Protein AF-A0A7C0ULF3-F1 (afdb_monomer_lite)

Sequence (104 aa):
MLKKLPIEQDIETKKVLKKLTTAHRALAELKGIAATIPNENILINTLGLQEAKDSSAVENIITTHDDVYKAELNLDGFKSLNAKEVQNYISALKKGFALISKNK

Secondary structure (DSSP, 8-state):
-PPPSSPSS----HHHHHHHHHHHHHHHHHHHHHTTSTTTHHHHHHHHHHHHHHHHHHTT----HHHHHHHHTTSS----HHHHHHHHHHHHHHHHHHHHHHT-

Foldseek 3Di:
DDDDDDDPDDPDDPVVVVVCVVVVVVVVVVVVVCVVDPDSVVCLVPVLLVVLQVVLVVVVLHDDSVLLVCCVVVVPHNPDPSSVSSVVSSVVVVVVVVVVVVVD

pLDDT: mean 87.43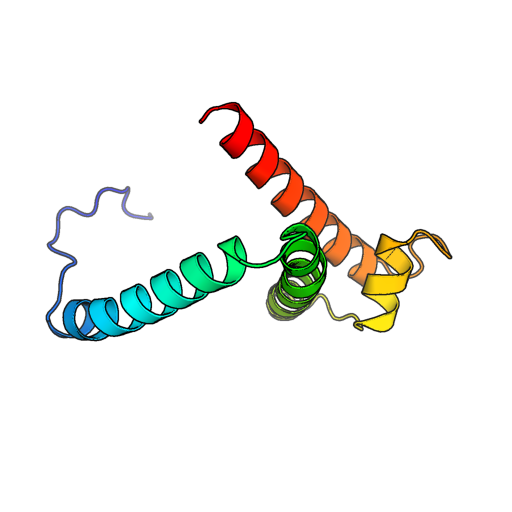, std 8.78, range [55.69, 98.12]

Structure (mmCIF, N/CA/C/O backbone):
data_AF-A0A7C0ULF3-F1
#
_entry.id   AF-A0A7C0ULF3-F1
#
loop_
_atom_site.group_PDB
_atom_site.id
_atom_site.type_symbol
_atom_site.label_atom_id
_atom_site.label_alt_id
_atom_site.label_comp_id
_atom_site.label_asym_id
_atom_site.label_entity_id
_atom_site.label_seq_id
_atom_site.pdbx_PDB_ins_code
_atom_site.Cartn_x
_atom_site.Cartn_y
_atom_site.Cartn_z
_atom_site.occupancy
_atom_site.B_iso_or_equiv
_atom_site.auth_seq_id
_atom_site.auth_comp_id
_atom_site.auth_asym_id
_atom_site.auth_atom_id
_atom_site.pdbx_PDB_model_num
ATOM 1 N N . MET A 1 1 ? 13.125 -0.118 26.189 1.00 80.00 1 MET A N 1
ATOM 2 C CA . MET A 1 1 ? 12.819 -1.370 25.458 1.00 80.00 1 MET A CA 1
ATOM 3 C C . MET A 1 1 ? 11.407 -1.285 24.901 1.00 80.00 1 MET A C 1
ATOM 5 O O . MET A 1 1 ? 10.542 -0.768 25.597 1.00 80.00 1 MET A O 1
ATOM 9 N N . LEU A 1 2 ? 11.183 -1.742 23.666 1.00 85.06 2 LEU A N 1
ATOM 10 C CA . LEU A 1 2 ? 9.846 -1.791 23.060 1.00 85.06 2 LEU A CA 1
ATOM 11 C C . LEU A 1 2 ? 9.009 -2.899 23.718 1.00 85.06 2 LEU A C 1
ATOM 13 O O . LEU A 1 2 ? 9.518 -3.995 23.959 1.00 85.06 2 LEU A O 1
ATOM 17 N N . LYS A 1 3 ? 7.733 -2.619 24.009 1.00 86.25 3 LYS A N 1
ATOM 18 C CA . LYS A 1 3 ? 6.779 -3.642 24.464 1.00 86.25 3 LYS A CA 1
ATOM 19 C C . LYS A 1 3 ? 6.475 -4.602 23.310 1.00 86.25 3 LYS A C 1
ATOM 21 O O . LYS A 1 3 ? 6.303 -4.161 22.176 1.00 86.25 3 LYS A O 1
ATOM 26 N N . LYS A 1 4 ? 6.418 -5.904 23.599 1.00 88.12 4 LYS A N 1
ATOM 27 C CA . LYS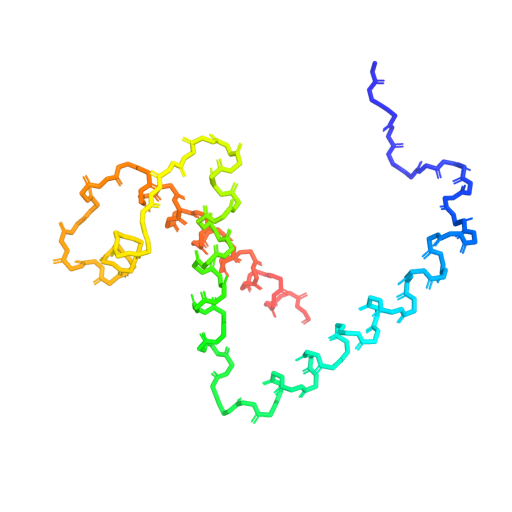 A 1 4 ? 6.080 -6.932 22.606 1.00 88.12 4 LYS A CA 1
ATOM 28 C C . LYS A 1 4 ? 4.567 -6.968 22.381 1.00 88.12 4 LYS A C 1
ATOM 30 O O . LYS A 1 4 ? 3.810 -6.737 23.316 1.00 88.12 4 LYS A O 1
ATOM 35 N N . LEU A 1 5 ? 4.153 -7.249 21.146 1.00 88.75 5 LEU A N 1
ATOM 36 C CA . LEU A 1 5 ? 2.762 -7.583 20.827 1.00 88.75 5 LEU A CA 1
ATOM 37 C C . LEU A 1 5 ? 2.449 -9.013 21.326 1.00 88.75 5 LEU A C 1
ATOM 39 O O . LEU A 1 5 ? 3.355 -9.851 21.289 1.00 88.75 5 LEU A O 1
ATOM 43 N N . PRO A 1 6 ? 1.207 -9.314 21.755 1.00 88.81 6 PRO A N 1
ATOM 44 C CA . PRO A 1 6 ? 0.027 -8.442 21.743 1.00 88.81 6 PRO A CA 1
ATOM 45 C C . PRO A 1 6 ? 0.039 -7.395 22.865 1.00 88.81 6 PRO A C 1
ATOM 47 O O . PRO A 1 6 ? 0.650 -7.586 23.912 1.00 88.81 6 PRO A O 1
ATOM 50 N N . ILE A 1 7 ? -0.642 -6.269 22.637 1.00 87.50 7 ILE A N 1
ATOM 51 C CA . ILE A 1 7 ? -0.832 -5.256 23.679 1.00 87.50 7 ILE A CA 1
ATOM 52 C C . ILE A 1 7 ? -1.945 -5.750 24.610 1.00 87.50 7 ILE A C 1
ATOM 54 O O . ILE A 1 7 ? -3.041 -6.032 24.145 1.00 87.50 7 ILE A O 1
ATOM 58 N N . GLU A 1 8 ? -1.668 -5.847 25.910 1.00 88.31 8 GLU A N 1
ATOM 59 C CA . GLU A 1 8 ? -2.631 -6.331 26.920 1.00 88.31 8 GLU A CA 1
ATOM 60 C C . GLU A 1 8 ? -3.780 -5.347 27.206 1.00 88.31 8 GLU A C 1
ATOM 62 O O . GLU A 1 8 ? -4.769 -5.709 27.837 1.00 88.31 8 GLU A O 1
ATOM 67 N N . GLN A 1 9 ? -3.658 -4.094 26.760 1.00 88.50 9 GLN A N 1
ATOM 68 C CA . GLN A 1 9 ? -4.694 -3.077 26.931 1.00 88.50 9 GLN A CA 1
ATOM 69 C C . GLN A 1 9 ? -5.738 -3.165 25.813 1.00 88.50 9 GLN A C 1
ATOM 71 O O . GLN A 1 9 ? -5.393 -3.452 24.665 1.00 88.50 9 GLN A O 1
ATOM 76 N N . ASP A 1 10 ? -6.983 -2.807 26.124 1.00 89.12 10 ASP A N 1
ATOM 77 C CA . ASP A 1 10 ? -7.996 -2.603 25.092 1.00 89.12 10 ASP A CA 1
ATOM 78 C C . ASP A 1 10 ? -7.603 -1.414 24.196 1.00 89.12 10 ASP A C 1
ATOM 80 O O . ASP A 1 10 ? -7.390 -0.290 24.664 1.00 89.12 10 ASP A O 1
ATOM 84 N N . ILE A 1 11 ? -7.447 -1.687 22.902 1.00 89.75 11 ILE A N 1
ATOM 85 C CA . ILE A 1 11 ? -7.073 -0.703 21.880 1.00 89.75 11 ILE A CA 1
ATOM 86 C C . ILE A 1 11 ? -8.295 -0.132 21.153 1.00 89.75 11 ILE A C 1
ATOM 88 O O . ILE A 1 11 ? -8.172 0.845 20.404 1.00 89.75 11 ILE A O 1
ATOM 92 N N . GLU A 1 12 ? -9.476 -0.719 21.350 1.00 94.12 12 GLU A N 1
ATOM 93 C CA . GLU A 1 12 ? -10.693 -0.295 20.682 1.00 94.12 12 GLU A CA 1
ATOM 94 C C . GLU A 1 12 ? -11.256 0.953 21.358 1.00 94.12 12 GLU A C 1
ATOM 96 O O . GLU A 1 12 ? -11.688 0.970 22.506 1.00 94.12 12 GLU A O 1
ATOM 101 N N . THR A 1 13 ? -11.281 2.055 20.615 1.00 95.69 13 THR A N 1
ATOM 102 C CA . THR A 1 13 ? -11.861 3.306 21.107 1.00 95.69 13 THR A CA 1
ATOM 103 C C . THR A 1 13 ? -13.047 3.703 20.250 1.00 95.69 13 THR A C 1
ATOM 105 O O . THR A 1 13 ? -13.042 3.521 19.031 1.00 95.69 13 THR A O 1
ATOM 108 N N . LYS A 1 14 ? -14.042 4.369 20.852 1.00 96.56 14 LYS A N 1
ATOM 109 C CA . LYS A 1 14 ? -15.191 4.923 20.109 1.00 96.56 14 LYS A CA 1
ATOM 110 C C . LYS A 1 14 ? -14.751 5.794 18.923 1.00 96.56 14 LYS A C 1
ATOM 112 O O . LYS A 1 14 ? -15.418 5.802 17.894 1.00 96.56 14 LYS A O 1
ATOM 117 N N . LYS A 1 15 ? -13.635 6.525 19.051 1.00 96.69 15 LYS A N 1
ATOM 118 C CA . LYS A 1 15 ? -13.072 7.357 17.974 1.00 96.69 15 LYS A CA 1
ATOM 119 C C . LYS A 1 15 ? -12.580 6.503 16.801 1.00 96.69 15 LYS A C 1
ATOM 121 O O . LYS A 1 15 ? -12.916 6.815 15.660 1.00 96.69 15 LYS A O 1
ATOM 126 N N . VAL A 1 16 ? -11.821 5.441 17.080 1.00 96.25 16 VAL A N 1
ATOM 127 C CA . VAL A 1 16 ? -11.313 4.509 16.059 1.00 96.25 16 VAL A CA 1
ATOM 128 C C . VAL A 1 16 ? -12.466 3.748 15.411 1.00 96.25 16 VAL A C 1
ATOM 130 O O . VAL A 1 16 ? -12.583 3.768 14.191 1.00 96.25 16 VAL A O 1
ATOM 133 N N . LEU A 1 17 ? -13.385 3.187 16.201 1.00 96.69 17 LEU A N 1
ATOM 134 C CA . LEU A 1 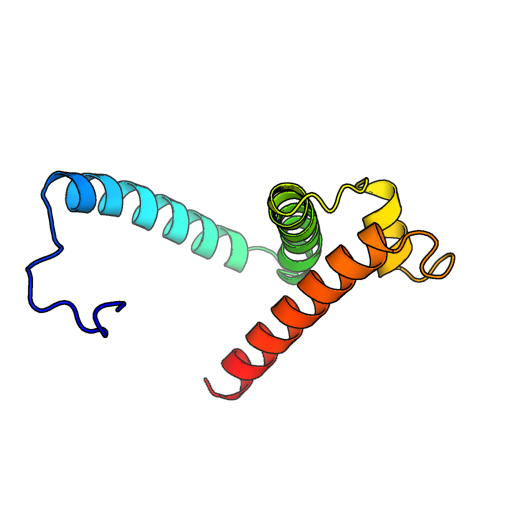17 ? -14.535 2.429 15.695 1.00 96.69 17 LEU A CA 1
ATOM 135 C C . LEU A 1 17 ? -15.455 3.279 14.804 1.00 96.69 17 LEU A C 1
ATOM 137 O O . LEU A 1 17 ? -15.907 2.822 13.755 1.00 96.69 17 LEU A O 1
ATOM 141 N N . LYS A 1 18 ? -15.675 4.557 15.148 1.00 96.88 18 LYS A N 1
ATOM 142 C CA . LYS A 1 18 ? -16.422 5.480 14.277 1.00 96.88 18 LYS A CA 1
ATOM 143 C C . LYS A 1 18 ? -15.739 5.685 12.920 1.00 96.88 18 LYS A C 1
ATOM 145 O O . LYS A 1 18 ? -16.434 5.764 11.913 1.00 96.88 18 LYS A O 1
ATOM 150 N N . LYS A 1 19 ? -14.403 5.751 12.868 1.00 97.69 19 LYS A N 1
ATOM 151 C CA . LYS A 1 19 ? -13.639 5.886 11.611 1.00 97.69 19 LYS A CA 1
ATOM 152 C C . LYS A 1 19 ? -13.531 4.572 10.833 1.00 97.69 19 LYS A C 1
ATOM 154 O O . LYS A 1 19 ? -13.556 4.606 9.602 1.00 97.69 19 LYS A O 1
ATOM 159 N N . LEU A 1 20 ? -13.477 3.439 11.534 1.00 97.69 20 LEU A N 1
ATOM 160 C CA . LEU A 1 20 ? -13.389 2.099 10.954 1.00 97.69 20 LEU A CA 1
ATOM 161 C C . LEU A 1 20 ? -14.495 1.862 9.923 1.00 97.69 20 LEU A C 1
ATOM 163 O O . LEU A 1 20 ? -14.203 1.412 8.823 1.00 97.69 20 LEU A O 1
ATOM 167 N N . THR A 1 21 ? -15.737 2.239 10.238 1.00 96.44 21 THR A N 1
ATOM 168 C CA . THR A 1 21 ? -16.880 2.072 9.321 1.00 96.44 21 THR A CA 1
ATOM 169 C C . THR A 1 21 ? -16.649 2.752 7.967 1.00 96.44 21 THR A C 1
ATOM 171 O O . THR A 1 21 ? -16.842 2.140 6.918 1.00 96.44 21 THR A O 1
ATOM 174 N N . THR A 1 22 ? -16.167 3.999 7.976 1.00 97.56 22 THR A N 1
ATOM 175 C CA . THR A 1 22 ? -15.895 4.762 6.750 1.00 97.56 22 THR A CA 1
ATOM 176 C C . THR A 1 22 ? -14.717 4.203 5.957 1.00 97.56 22 THR A C 1
ATOM 178 O O . THR A 1 22 ? -14.809 4.106 4.736 1.00 97.56 22 THR A O 1
ATOM 181 N N . ALA A 1 23 ? -13.645 3.784 6.638 1.00 98.12 23 ALA A N 1
ATOM 182 C CA . ALA A 1 23 ? -12.480 3.180 5.994 1.00 98.12 23 ALA A CA 1
ATOM 183 C C . ALA A 1 23 ? -12.824 1.815 5.377 1.00 98.12 23 ALA A C 1
ATOM 185 O O . ALA A 1 23 ? -12.464 1.541 4.235 1.00 98.12 23 ALA A O 1
ATOM 186 N N . HIS A 1 24 ? -13.582 0.989 6.105 1.00 98.00 24 HIS A N 1
ATOM 187 C CA . HIS A 1 24 ? -14.046 -0.311 5.632 1.00 98.00 24 HIS A CA 1
ATOM 188 C C . HIS A 1 24 ? -14.928 -0.176 4.388 1.00 98.00 24 HIS A C 1
ATOM 190 O O . HIS A 1 24 ? -14.706 -0.887 3.412 1.00 98.00 24 HIS A O 1
ATOM 196 N N . ARG A 1 25 ? -15.882 0.767 4.390 1.00 98.06 25 ARG A N 1
ATOM 197 C CA . ARG A 1 25 ? -16.744 1.024 3.228 1.00 98.06 25 ARG A CA 1
ATOM 198 C C . ARG A 1 25 ? -15.929 1.413 1.993 1.00 98.06 25 ARG A C 1
ATOM 200 O O . ARG A 1 25 ? -16.115 0.808 0.945 1.00 98.06 25 ARG A O 1
ATOM 207 N N . ALA A 1 26 ? -15.004 2.365 2.123 1.00 97.56 26 ALA A N 1
ATOM 208 C CA . ALA A 1 26 ? -14.161 2.796 1.005 1.00 97.56 26 ALA A CA 1
ATOM 209 C C . ALA A 1 26 ? -13.291 1.649 0.457 1.00 97.56 26 ALA A C 1
ATOM 211 O O . ALA A 1 26 ? -13.152 1.493 -0.755 1.00 97.56 26 ALA A O 1
ATOM 212 N N . LEU A 1 27 ? -12.747 0.805 1.342 1.00 96.50 27 LEU A N 1
ATOM 213 C CA . LEU A 1 27 ? -11.963 -0.359 0.932 1.00 96.50 27 LEU A CA 1
ATOM 214 C C . LEU A 1 27 ? -12.824 -1.416 0.221 1.00 96.50 27 LEU A C 1
ATOM 216 O O . LEU A 1 27 ? -12.378 -2.016 -0.755 1.00 96.50 27 LEU A O 1
ATOM 220 N N . ALA A 1 28 ? -14.054 -1.637 0.689 1.00 96.94 28 ALA A N 1
ATOM 221 C CA . ALA A 1 28 ? -14.996 -2.559 0.061 1.00 96.94 28 ALA A CA 1
ATOM 222 C C . ALA A 1 28 ? -15.429 -2.077 -1.332 1.00 96.94 28 ALA A C 1
ATOM 224 O O . ALA A 1 28 ? -15.475 -2.881 -2.261 1.00 96.94 28 ALA A O 1
ATOM 225 N N . GLU A 1 29 ? -15.680 -0.775 -1.495 1.00 96.00 29 GLU A N 1
ATOM 226 C CA . GLU A 1 29 ? -15.976 -0.155 -2.793 1.00 96.00 29 GLU A CA 1
ATOM 227 C C . GLU A 1 29 ? -14.807 -0.328 -3.769 1.00 96.00 29 GLU A C 1
ATOM 229 O O . GLU A 1 29 ? -15.009 -0.820 -4.878 1.00 96.00 29 GLU A O 1
ATOM 234 N N . LEU A 1 30 ? -13.575 -0.027 -3.338 1.00 91.50 30 LEU A N 1
ATOM 235 C CA . LEU A 1 30 ? -12.378 -0.239 -4.156 1.00 91.50 30 LEU A CA 1
ATOM 236 C C . LEU A 1 30 ? -12.223 -1.709 -4.564 1.00 91.50 30 LEU A C 1
ATOM 238 O O . LEU A 1 30 ? -11.983 -1.994 -5.734 1.00 91.50 30 LEU A O 1
ATOM 242 N N . LYS A 1 31 ? -12.394 -2.644 -3.620 1.00 91.44 31 LYS A N 1
ATOM 243 C CA . LYS A 1 31 ? -12.321 -4.086 -3.894 1.00 91.44 31 LYS A CA 1
ATOM 244 C C . LYS A 1 31 ? -13.376 -4.521 -4.913 1.00 91.44 31 LYS A C 1
ATOM 246 O O . LYS A 1 31 ? -13.069 -5.311 -5.800 1.00 91.44 31 LYS A O 1
ATOM 251 N N . GLY A 1 32 ? -14.603 -4.017 -4.780 1.00 93.56 32 GLY A N 1
ATOM 252 C CA . GLY A 1 32 ? -15.696 -4.308 -5.703 1.00 93.56 32 GLY A CA 1
ATOM 253 C C . GLY A 1 32 ? -15.415 -3.787 -7.110 1.00 93.56 32 GLY A C 1
ATOM 254 O O . GLY A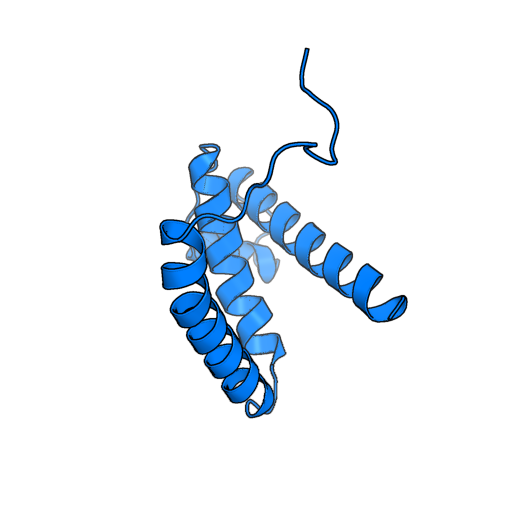 1 32 ? -15.531 -4.543 -8.066 1.00 93.56 32 GLY A O 1
ATOM 255 N N . ILE A 1 33 ? -14.988 -2.526 -7.235 1.00 91.31 33 ILE A N 1
ATOM 256 C CA . ILE A 1 33 ? -14.672 -1.902 -8.528 1.00 91.31 33 ILE A CA 1
ATOM 257 C C . ILE A 1 33 ? -13.478 -2.593 -9.189 1.00 91.31 33 ILE A C 1
ATOM 259 O O . ILE A 1 33 ? -13.554 -2.915 -10.373 1.00 91.31 33 ILE A O 1
ATOM 263 N N . ALA A 1 34 ? -12.402 -2.861 -8.444 1.00 89.44 34 ALA A N 1
ATOM 264 C CA . ALA A 1 34 ? -11.215 -3.526 -8.977 1.00 89.44 34 ALA A CA 1
ATOM 265 C C . ALA A 1 34 ? -11.567 -4.870 -9.635 1.00 89.44 34 ALA A C 1
ATOM 267 O O . ALA A 1 34 ? -11.158 -5.102 -10.767 1.00 89.44 34 ALA A O 1
ATOM 268 N N . ALA A 1 35 ? -12.429 -5.674 -9.002 1.00 89.00 35 ALA A N 1
ATOM 269 C CA . ALA A 1 35 ? -12.882 -6.964 -9.530 1.00 89.00 35 ALA A CA 1
ATOM 270 C C . ALA A 1 35 ? -13.693 -6.875 -10.842 1.00 89.00 35 ALA A C 1
ATOM 272 O O . ALA A 1 35 ? -13.916 -7.890 -11.499 1.00 89.00 35 ALA A O 1
ATOM 273 N N . THR A 1 36 ? -14.161 -5.682 -11.230 1.00 91.56 36 THR A N 1
ATOM 274 C CA . THR A 1 36 ? -14.854 -5.464 -12.514 1.00 91.56 36 THR A CA 1
ATOM 275 C C . THR A 1 36 ? -13.908 -5.100 -13.659 1.00 91.56 36 THR A C 1
ATOM 277 O O . THR A 1 36 ? -14.329 -5.068 -14.816 1.00 91.56 36 THR A O 1
ATOM 280 N N . ILE A 1 37 ? -12.634 -4.817 -13.368 1.00 88.50 37 ILE A N 1
ATOM 281 C CA . ILE A 1 37 ? -11.656 -4.398 -14.373 1.00 88.50 37 ILE A CA 1
ATOM 282 C C . ILE A 1 37 ? -11.106 -5.641 -15.085 1.00 88.50 37 ILE A C 1
ATOM 284 O O . ILE A 1 37 ? -10.538 -6.509 -14.426 1.00 88.50 37 ILE A O 1
ATOM 288 N N . PRO A 1 38 ? -11.171 -5.722 -16.430 1.00 87.25 38 PRO A N 1
ATOM 289 C CA . PRO A 1 38 ? -10.735 -6.910 -17.173 1.00 87.25 38 PRO A CA 1
ATOM 290 C C . PRO A 1 38 ? -9.274 -7.316 -16.937 1.00 87.25 38 PRO A C 1
ATOM 292 O O . PRO A 1 38 ? -8.924 -8.486 -17.060 1.00 87.25 38 PRO A O 1
ATOM 295 N N . ASN A 1 39 ? -8.410 -6.348 -16.621 1.00 85.88 39 ASN A N 1
ATOM 296 C CA . ASN A 1 39 ? -7.016 -6.582 -16.270 1.00 85.88 39 ASN A CA 1
ATOM 297 C C . ASN A 1 39 ? -6.625 -5.766 -15.033 1.00 85.88 39 ASN A C 1
ATOM 299 O O . ASN A 1 39 ? -6.082 -4.668 -15.146 1.00 85.88 39 ASN A O 1
ATOM 303 N N . GLU A 1 40 ? -6.868 -6.325 -13.850 1.00 83.12 40 GLU A N 1
ATOM 304 C CA . GLU A 1 40 ? -6.519 -5.715 -12.559 1.00 83.12 40 GLU A CA 1
ATOM 305 C C . GLU A 1 40 ? -5.030 -5.349 -12.430 1.00 83.12 40 GLU A C 1
ATOM 307 O O . GLU A 1 40 ? -4.683 -4.422 -11.695 1.00 83.12 40 GLU A O 1
ATOM 312 N N . ASN A 1 41 ? -4.136 -6.010 -13.182 1.00 80.50 41 ASN A N 1
ATOM 313 C CA . ASN A 1 41 ? -2.703 -5.705 -13.142 1.00 80.50 41 ASN A CA 1
ATOM 314 C C . ASN A 1 41 ? -2.396 -4.257 -13.540 1.00 80.50 41 ASN A C 1
ATOM 316 O O . ASN A 1 41 ? -1.370 -3.725 -13.117 1.00 80.50 41 ASN A O 1
ATOM 320 N N . ILE A 1 42 ? -3.267 -3.605 -14.324 1.00 81.94 42 ILE A N 1
ATOM 321 C CA . ILE A 1 42 ? -3.077 -2.197 -14.684 1.00 81.94 42 ILE A CA 1
ATOM 322 C C . ILE A 1 42 ? -3.056 -1.310 -13.436 1.00 81.94 42 ILE A C 1
ATOM 324 O O . ILE A 1 42 ? -2.191 -0.448 -13.329 1.00 81.94 42 ILE A O 1
ATOM 328 N N . LEU A 1 43 ? -3.925 -1.592 -12.456 1.00 81.25 43 LEU A N 1
ATOM 329 C CA . LEU A 1 43 ? -3.991 -0.848 -11.202 1.00 81.25 43 LEU A CA 1
ATOM 330 C C . LEU A 1 43 ? -2.746 -1.081 -10.355 1.00 81.25 43 LEU A C 1
ATOM 332 O O . LEU A 1 43 ? -2.183 -0.127 -9.833 1.00 81.25 43 LEU A O 1
ATOM 336 N N . ILE A 1 44 ? -2.298 -2.334 -10.229 1.00 74.19 44 ILE A N 1
ATOM 337 C CA . ILE A 1 44 ? -1.103 -2.663 -9.439 1.00 74.19 44 ILE A CA 1
ATOM 338 C C . ILE A 1 44 ? 0.131 -1.984 -10.028 1.00 74.19 44 ILE A C 1
ATOM 340 O O . ILE A 1 44 ? 0.951 -1.453 -9.283 1.00 74.19 44 ILE A O 1
ATOM 344 N N . ASN A 1 45 ? 0.253 -1.963 -11.355 1.00 76.50 45 ASN A N 1
ATOM 345 C CA . ASN A 1 45 ? 1.381 -1.316 -12.006 1.00 76.50 45 ASN A CA 1
ATOM 346 C C . ASN A 1 45 ? 1.341 0.202 -11.806 1.00 76.50 45 ASN A C 1
ATOM 348 O O . ASN A 1 45 ? 2.338 0.765 -11.379 1.00 76.50 45 ASN A O 1
ATOM 352 N N . THR A 1 46 ? 0.211 0.877 -12.034 1.00 81.56 46 THR A N 1
ATOM 353 C CA . THR A 1 46 ? 0.166 2.346 -11.926 1.00 81.56 46 THR A CA 1
ATOM 354 C C . THR A 1 46 ? 0.138 2.843 -10.481 1.00 81.56 46 THR A C 1
ATOM 356 O O . THR A 1 46 ? 0.889 3.749 -10.129 1.00 81.56 46 THR A O 1
ATOM 359 N N . LEU A 1 47 ? -0.701 2.250 -9.625 1.00 86.44 47 LEU A N 1
ATOM 360 C CA . LEU A 1 47 ? -0.827 2.657 -8.221 1.00 86.44 47 LEU A CA 1
ATOM 361 C C . LEU A 1 47 ? 0.394 2.229 -7.409 1.00 86.44 47 LEU A C 1
ATOM 363 O O . LEU A 1 47 ? 0.830 2.980 -6.545 1.00 86.44 47 LEU A O 1
ATOM 367 N N . GLY A 1 48 ? 0.972 1.061 -7.707 1.00 86.62 48 GLY A N 1
ATOM 368 C CA . GLY A 1 48 ? 2.194 0.595 -7.054 1.00 86.62 48 GLY A CA 1
ATOM 369 C C . GLY A 1 48 ? 3.395 1.491 -7.354 1.00 86.62 48 GLY A C 1
ATOM 370 O O . GLY A 1 48 ? 4.159 1.788 -6.444 1.00 86.62 48 GLY A O 1
ATOM 371 N N . LEU A 1 49 ? 3.536 1.983 -8.593 1.00 85.38 49 LEU A N 1
ATOM 372 C CA . LEU A 1 49 ? 4.577 2.960 -8.947 1.00 85.38 49 LEU A CA 1
ATOM 373 C C . LEU A 1 49 ? 4.390 4.282 -8.188 1.00 85.38 49 LEU A C 1
ATOM 375 O O . LEU A 1 49 ? 5.357 4.846 -7.676 1.00 85.38 49 LEU A O 1
ATOM 379 N N . GLN A 1 50 ? 3.151 4.780 -8.126 1.00 89.25 50 GLN A N 1
ATOM 380 C CA . GLN A 1 50 ? 2.844 6.033 -7.442 1.00 89.25 50 GLN A CA 1
ATOM 381 C C . GLN A 1 50 ? 3.103 5.931 -5.939 1.00 89.25 50 GLN A C 1
ATOM 383 O O . GLN A 1 50 ? 3.792 6.786 -5.386 1.00 89.25 50 GLN A O 1
ATOM 388 N N . GLU A 1 51 ? 2.609 4.864 -5.310 1.00 91.38 51 GLU A N 1
ATOM 389 C CA . GLU A 1 51 ? 2.852 4.589 -3.899 1.00 91.38 51 GLU A CA 1
ATOM 390 C C . GLU A 1 51 ? 4.351 4.489 -3.632 1.00 91.38 51 GLU A C 1
ATOM 392 O O . GLU A 1 51 ? 4.843 5.199 -2.761 1.00 91.38 51 GLU A O 1
ATOM 397 N N . ALA A 1 52 ? 5.088 3.693 -4.414 1.00 90.75 52 ALA A N 1
ATOM 398 C CA . ALA A 1 52 ? 6.496 3.441 -4.139 1.00 90.75 52 ALA A CA 1
ATOM 399 C C . ALA A 1 52 ? 7.310 4.733 -4.202 1.00 90.75 52 ALA A C 1
ATOM 401 O O . ALA A 1 52 ? 8.183 4.967 -3.368 1.00 90.75 52 ALA A O 1
ATOM 402 N N . LYS A 1 53 ? 6.999 5.602 -5.168 1.00 92.50 53 LYS A N 1
ATOM 403 C CA . LYS A 1 53 ? 7.623 6.918 -5.308 1.00 92.50 53 LYS A CA 1
ATOM 404 C C . LYS A 1 53 ? 7.267 7.834 -4.129 1.00 92.50 53 LYS A C 1
ATOM 406 O O . LYS A 1 53 ? 8.160 8.469 -3.576 1.00 92.50 53 LYS A O 1
ATOM 411 N N . ASP A 1 54 ? 5.994 7.898 -3.738 1.00 93.44 54 ASP A N 1
ATOM 412 C CA . ASP A 1 54 ? 5.531 8.756 -2.638 1.00 93.44 54 ASP A CA 1
ATOM 413 C C . ASP A 1 54 ? 6.047 8.262 -1.269 1.00 93.44 54 ASP A C 1
ATOM 415 O O . ASP A 1 54 ? 6.499 9.068 -0.457 1.00 93.44 54 ASP A O 1
ATOM 419 N N . SER A 1 55 ? 6.074 6.948 -1.030 1.00 94.00 55 SER A N 1
ATOM 420 C CA . SER A 1 55 ? 6.646 6.339 0.177 1.00 94.00 55 SER A CA 1
ATOM 421 C C . SER A 1 55 ? 8.159 6.534 0.239 1.00 94.00 55 SER A C 1
ATOM 423 O O . SER A 1 55 ? 8.694 6.866 1.293 1.00 94.00 55 SER A O 1
ATOM 425 N N . SER A 1 56 ? 8.861 6.379 -0.885 1.00 93.44 56 SER A N 1
ATOM 426 C CA . SER A 1 56 ? 10.312 6.605 -0.950 1.00 93.44 56 SER A CA 1
ATOM 427 C C . SER A 1 56 ? 10.677 8.070 -0.698 1.00 93.44 56 SER A C 1
ATOM 429 O O . SER A 1 56 ? 11.708 8.361 -0.091 1.00 93.44 56 SER A O 1
ATOM 431 N N . ALA A 1 57 ? 9.812 9.008 -1.095 1.00 94.38 57 ALA A N 1
ATOM 432 C CA . ALA A 1 57 ? 10.032 10.427 -0.846 1.00 94.38 57 ALA A CA 1
ATOM 433 C C . ALA A 1 57 ? 10.040 10.779 0.653 1.00 94.38 57 ALA A C 1
ATOM 435 O O . ALA A 1 57 ? 10.776 11.682 1.050 1.00 94.38 57 ALA A O 1
ATOM 436 N N . VAL A 1 58 ? 9.290 10.048 1.493 1.00 94.56 58 VAL A N 1
ATOM 437 C CA . VAL A 1 58 ? 9.325 10.206 2.963 1.00 94.56 58 VAL A CA 1
ATOM 438 C C . VAL A 1 58 ? 10.720 9.899 3.527 1.00 94.56 58 VAL A C 1
ATOM 440 O O . VAL A 1 58 ? 11.154 10.547 4.476 1.00 94.56 58 VAL A O 1
ATOM 443 N N . GLU A 1 59 ? 11.457 8.987 2.890 1.00 93.94 59 GLU A N 1
ATOM 444 C CA . GLU A 1 59 ? 12.822 8.578 3.253 1.00 93.94 59 GLU A CA 1
ATOM 445 C C . GLU A 1 59 ? 13.912 9.399 2.524 1.00 93.94 59 GLU A C 1
ATOM 447 O O . GLU A 1 59 ? 15.076 9.006 2.474 1.00 93.94 59 GLU A O 1
ATOM 452 N N . ASN A 1 60 ? 13.562 10.563 1.959 1.00 93.06 60 ASN A N 1
ATOM 453 C CA . ASN A 1 60 ? 14.443 11.443 1.170 1.00 93.06 60 ASN A CA 1
ATOM 454 C C . ASN A 1 60 ? 14.955 10.847 -0.158 1.00 93.06 60 ASN A C 1
ATOM 456 O O . ASN A 1 60 ? 15.916 11.356 -0.742 1.00 93.06 60 ASN A O 1
ATOM 460 N N . ILE A 1 61 ? 14.299 9.814 -0.689 1.00 91.62 61 ILE A N 1
ATOM 461 C CA . ILE A 1 61 ? 14.609 9.251 -2.008 1.00 91.62 61 ILE A CA 1
ATOM 462 C C . ILE A 1 61 ? 13.724 9.949 -3.046 1.00 91.62 61 ILE A C 1
ATOM 464 O O . ILE A 1 61 ? 12.600 9.537 -3.334 1.00 91.62 61 ILE A O 1
ATOM 468 N N . ILE A 1 62 ? 14.230 11.054 -3.597 1.00 92.06 62 ILE A N 1
ATOM 469 C CA . ILE A 1 62 ? 13.472 11.909 -4.520 1.00 92.06 62 ILE A CA 1
ATOM 470 C C . ILE A 1 62 ? 13.710 11.489 -5.972 1.00 92.06 62 ILE A C 1
ATOM 472 O O . ILE A 1 62 ? 14.849 11.420 -6.440 1.00 92.06 62 ILE A O 1
ATOM 476 N N . THR A 1 63 ? 12.629 11.236 -6.705 1.00 89.75 63 THR A N 1
ATOM 477 C CA . THR A 1 63 ? 12.652 10.901 -8.134 1.00 89.75 63 THR A CA 1
ATOM 478 C C . THR A 1 63 ? 11.401 11.437 -8.838 1.00 89.75 63 THR A C 1
ATOM 480 O O . THR A 1 63 ? 10.493 11.967 -8.194 1.00 89.75 63 THR A O 1
ATOM 483 N N . THR A 1 64 ? 11.347 11.325 -10.164 1.00 88.06 64 THR A N 1
ATOM 484 C CA . THR A 1 64 ? 10.201 11.750 -10.973 1.00 88.06 64 THR A CA 1
ATOM 485 C C . THR A 1 64 ? 9.406 10.546 -11.468 1.00 88.06 64 THR A C 1
ATOM 487 O O . THR A 1 64 ? 9.930 9.438 -11.565 1.00 88.06 64 THR A O 1
ATOM 490 N N . HIS A 1 65 ? 8.133 10.752 -11.821 1.00 84.62 65 HIS A N 1
ATOM 491 C CA . HIS A 1 65 ? 7.349 9.695 -12.471 1.00 84.62 65 HIS A CA 1
ATOM 492 C C . HIS A 1 65 ? 8.026 9.224 -13.762 1.00 84.62 65 HIS A C 1
ATOM 494 O O . HIS A 1 65 ? 8.104 8.026 -14.003 1.00 84.62 65 HIS A O 1
ATOM 500 N N . ASP A 1 66 ? 8.550 10.160 -14.553 1.00 85.44 66 ASP A N 1
ATOM 501 C CA . ASP A 1 66 ? 9.190 9.878 -15.838 1.00 85.44 66 ASP A CA 1
ATOM 502 C C . ASP A 1 66 ? 10.404 8.950 -15.676 1.00 85.44 66 ASP A C 1
ATOM 504 O O . ASP A 1 66 ? 10.541 7.968 -16.406 1.00 85.44 66 ASP A O 1
ATOM 508 N N . ASP A 1 67 ? 11.246 9.208 -14.670 1.00 84.06 67 ASP A N 1
ATOM 509 C CA . ASP A 1 67 ? 12.402 8.362 -14.357 1.00 84.06 67 ASP A CA 1
ATOM 510 C C . ASP A 1 67 ? 11.979 6.971 -13.877 1.00 84.06 67 ASP A C 1
ATOM 512 O O . ASP A 1 67 ? 12.568 5.969 -14.281 1.00 84.06 67 ASP A O 1
ATOM 516 N N . VAL A 1 68 ? 10.936 6.896 -13.046 1.00 84.38 68 VAL A N 1
ATOM 517 C CA . VAL A 1 68 ? 10.406 5.634 -12.513 1.00 84.38 68 VAL A CA 1
ATOM 518 C C . VAL A 1 68 ? 9.784 4.775 -13.621 1.00 84.38 68 VAL A C 1
ATOM 520 O O . VAL A 1 68 ? 10.036 3.570 -13.662 1.00 84.38 68 VAL A O 1
ATOM 523 N N . TYR A 1 69 ? 9.037 5.375 -14.555 1.00 82.69 69 TYR A N 1
ATOM 524 C CA . TYR A 1 69 ? 8.468 4.673 -15.713 1.00 82.69 69 TYR A CA 1
ATOM 525 C C . TYR A 1 69 ? 9.550 4.188 -16.684 1.00 82.69 69 TYR A C 1
ATOM 527 O O . TYR A 1 69 ? 9.499 3.045 -17.139 1.00 82.69 69 TYR A O 1
ATOM 535 N N . LYS A 1 70 ? 10.558 5.020 -16.983 1.00 81.25 70 LYS A N 1
ATOM 536 C CA . LYS A 1 70 ? 11.694 4.615 -17.832 1.00 81.25 70 LYS A CA 1
ATOM 537 C C . LYS A 1 70 ? 12.489 3.472 -17.209 1.00 81.25 70 LYS A C 1
ATOM 539 O O . LYS A 1 70 ? 12.923 2.575 -17.934 1.00 81.25 70 LYS A O 1
ATOM 544 N N . ALA A 1 71 ? 12.651 3.496 -15.886 1.00 79.00 71 ALA A N 1
ATOM 545 C CA . ALA A 1 71 ? 13.327 2.443 -15.143 1.00 79.00 71 ALA A CA 1
ATOM 546 C C . ALA A 1 71 ? 12.545 1.115 -15.171 1.00 79.00 71 ALA A C 1
ATOM 548 O O . ALA A 1 71 ? 13.160 0.086 -15.428 1.00 79.00 71 ALA A O 1
ATOM 549 N N . GLU A 1 72 ? 11.212 1.124 -15.008 1.00 77.31 72 GLU A N 1
ATOM 550 C CA . GLU A 1 72 ? 10.377 -0.095 -15.124 1.00 77.31 72 GLU A CA 1
ATOM 551 C C . GLU A 1 72 ? 10.514 -0.740 -16.513 1.00 77.31 72 GLU A C 1
ATOM 553 O O . GLU A 1 72 ? 10.619 -1.959 -16.647 1.00 77.31 72 GLU A O 1
ATOM 558 N N . LEU A 1 73 ? 10.533 0.085 -17.563 1.00 77.06 73 LEU A N 1
ATOM 559 C CA . LEU A 1 73 ? 10.606 -0.376 -18.950 1.00 77.06 73 LEU A CA 1
ATOM 560 C C . LEU A 1 73 ? 12.028 -0.768 -19.390 1.00 77.06 73 LEU A C 1
ATOM 562 O O . LEU A 1 73 ? 12.209 -1.197 -20.528 1.00 77.06 73 LEU A O 1
ATOM 566 N N . ASN A 1 74 ? 13.035 -0.620 -18.519 1.00 70.00 74 ASN A N 1
ATOM 567 C CA . ASN A 1 74 ? 14.454 -0.841 -18.819 1.00 70.00 74 ASN A CA 1
ATOM 568 C C . ASN A 1 74 ? 14.948 -0.115 -20.089 1.00 70.00 74 ASN A C 1
ATOM 570 O O . ASN A 1 74 ? 15.899 -0.564 -20.726 1.00 70.00 74 ASN A O 1
ATOM 574 N N . LEU A 1 75 ? 14.328 1.012 -20.463 1.00 62.91 75 LEU A N 1
ATOM 575 C CA . LEU A 1 75 ? 14.592 1.686 -21.745 1.00 62.91 75 LEU A CA 1
ATOM 576 C C . LEU A 1 75 ? 16.006 2.275 -21.844 1.00 62.91 75 LEU A C 1
ATOM 578 O O . LEU A 1 75 ? 16.505 2.486 -22.942 1.00 62.91 75 LEU A O 1
ATOM 582 N N . ASP A 1 76 ? 16.639 2.540 -20.703 1.00 59.31 76 ASP A N 1
ATOM 583 C CA . ASP A 1 76 ? 17.862 3.343 -20.604 1.00 59.31 76 ASP A CA 1
ATOM 584 C C . ASP A 1 76 ? 18.885 2.799 -19.582 1.00 59.31 76 ASP A C 1
ATOM 586 O O . ASP A 1 76 ? 19.912 3.434 -19.326 1.00 59.31 76 ASP A O 1
ATOM 590 N N . GLY A 1 77 ? 18.601 1.655 -18.945 1.00 60.06 77 GLY A N 1
ATOM 591 C CA . GLY A 1 77 ? 19.263 1.253 -17.697 1.00 60.06 77 GLY A CA 1
ATOM 592 C C . GLY A 1 77 ? 18.944 2.199 -16.522 1.00 60.06 77 GLY A C 1
ATOM 593 O O . GLY A 1 77 ? 18.284 3.228 -16.676 1.00 60.06 77 GLY A O 1
ATOM 594 N N . PHE A 1 78 ? 19.384 1.860 -15.305 1.00 62.12 78 PHE A N 1
ATOM 595 C CA . PHE A 1 78 ? 19.147 2.702 -14.122 1.00 62.12 78 PHE A CA 1
ATOM 596 C C . PHE A 1 78 ? 20.019 3.968 -14.164 1.00 62.12 78 PHE A C 1
ATOM 598 O O . PHE A 1 78 ? 21.125 3.983 -13.630 1.00 62.12 78 PHE A O 1
ATOM 605 N N . LYS A 1 79 ? 19.519 5.045 -14.779 1.00 65.62 79 LYS A N 1
ATOM 606 C CA . LYS A 1 79 ? 20.207 6.351 -14.823 1.00 65.62 79 LYS A CA 1
ATOM 607 C C . LYS A 1 79 ? 20.293 7.042 -13.455 1.00 65.62 79 LYS A C 1
ATOM 609 O O . LYS A 1 79 ? 21.181 7.861 -13.243 1.00 65.62 79 LYS A O 1
ATOM 614 N N . SER A 1 80 ? 19.394 6.710 -12.525 1.00 79.75 80 SER A N 1
ATOM 615 C CA . SER A 1 80 ? 19.330 7.297 -11.182 1.00 79.75 80 SER A CA 1
ATOM 616 C C . SER A 1 80 ? 19.270 6.215 -10.106 1.00 79.75 80 SER A C 1
ATOM 618 O O . SER A 1 80 ? 18.444 5.303 -10.180 1.00 79.75 80 SER A O 1
ATOM 620 N N . LEU A 1 81 ? 20.115 6.345 -9.077 1.00 85.75 81 LEU A N 1
ATOM 621 C CA . LEU A 1 81 ? 20.071 5.491 -7.886 1.00 85.75 81 LEU A CA 1
ATOM 622 C C . LEU A 1 81 ? 18.719 5.602 -7.167 1.00 85.75 81 LEU A C 1
ATOM 624 O O . LEU A 1 81 ? 18.185 4.592 -6.729 1.00 85.75 81 LEU A O 1
ATOM 628 N N . ASN A 1 82 ? 18.109 6.790 -7.144 1.00 89.94 82 ASN A N 1
ATOM 629 C CA . ASN A 1 82 ? 16.797 6.987 -6.523 1.00 89.94 82 ASN A CA 1
ATOM 630 C C . ASN A 1 82 ? 15.686 6.275 -7.305 1.00 89.94 82 ASN A C 1
ATOM 632 O O . ASN A 1 82 ? 14.806 5.658 -6.711 1.00 89.94 82 ASN A O 1
ATOM 636 N N . ALA A 1 83 ? 15.747 6.304 -8.642 1.00 88.19 83 ALA A N 1
ATOM 637 C CA . ALA A 1 83 ? 14.809 5.547 -9.471 1.00 88.19 83 ALA A CA 1
ATOM 638 C C . ALA A 1 83 ? 14.990 4.031 -9.280 1.00 88.19 83 ALA A C 1
ATOM 640 O O . ALA A 1 83 ? 14.010 3.288 -9.256 1.00 88.19 83 ALA A O 1
ATOM 641 N N . LYS A 1 84 ? 16.236 3.573 -9.088 1.00 88.00 84 LYS A N 1
ATOM 642 C CA . LYS A 1 84 ? 16.541 2.176 -8.758 1.00 88.00 84 LYS A CA 1
ATOM 643 C C . LYS A 1 84 ? 15.959 1.762 -7.405 1.00 88.00 84 LYS A C 1
ATOM 645 O O . LYS A 1 84 ? 15.400 0.676 -7.314 1.00 88.00 84 LYS A O 1
ATOM 650 N N . GLU A 1 85 ? 16.049 2.60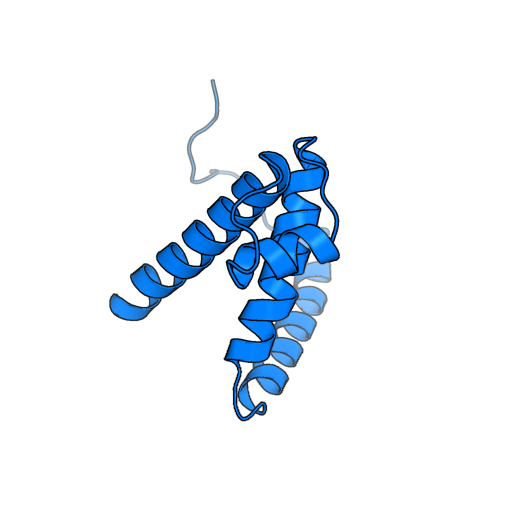4 -6.379 1.00 88.81 85 GLU A N 1
ATOM 651 C CA . GLU A 1 85 ? 15.452 2.317 -5.067 1.00 88.81 85 GLU A CA 1
ATOM 652 C C . GLU A 1 85 ? 13.923 2.197 -5.140 1.00 88.81 85 GLU A C 1
ATOM 654 O O . GLU A 1 85 ? 13.351 1.231 -4.635 1.00 88.81 85 GLU A O 1
ATOM 659 N N . VAL A 1 86 ? 13.253 3.095 -5.869 1.00 90.06 86 VAL A N 1
ATOM 660 C CA . VAL A 1 86 ? 11.799 2.997 -6.094 1.00 90.06 86 VAL A CA 1
ATOM 661 C C . VAL A 1 86 ? 11.435 1.709 -6.846 1.00 90.06 86 VAL A C 1
ATOM 663 O O . VAL A 1 86 ? 10.477 1.024 -6.491 1.00 90.06 86 VAL 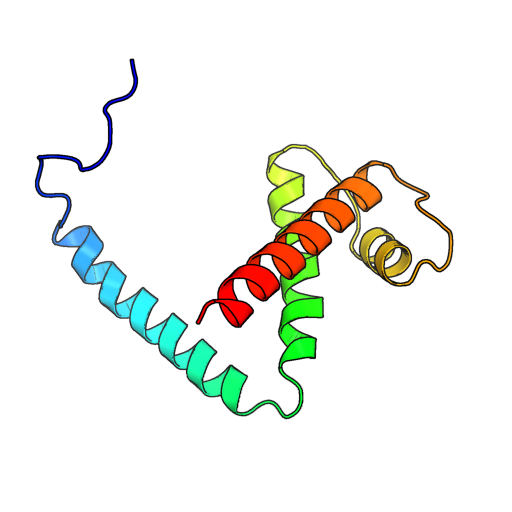A O 1
ATOM 666 N N . GLN A 1 87 ? 12.235 1.315 -7.838 1.00 87.69 87 GLN A N 1
ATOM 667 C CA . GLN A 1 87 ? 12.074 0.037 -8.542 1.00 87.69 87 GLN A CA 1
ATOM 668 C C . GLN A 1 87 ? 12.284 -1.181 -7.629 1.00 87.69 87 GLN A C 1
ATOM 670 O O . GLN A 1 87 ? 11.518 -2.147 -7.695 1.00 87.69 87 GLN A O 1
ATOM 675 N N . ASN A 1 88 ? 13.271 -1.134 -6.730 1.00 89.88 88 ASN A N 1
ATOM 676 C CA . ASN A 1 88 ? 13.485 -2.180 -5.731 1.00 89.88 88 ASN A CA 1
ATOM 677 C C . ASN A 1 88 ? 12.263 -2.331 -4.816 1.00 89.88 88 ASN A C 1
ATOM 679 O O . ASN A 1 88 ? 11.837 -3.459 -4.561 1.00 89.88 88 ASN A O 1
ATOM 683 N N . TYR A 1 89 ? 11.667 -1.218 -4.376 1.00 91.19 89 TYR A N 1
ATOM 684 C CA . TYR A 1 89 ? 10.445 -1.222 -3.571 1.00 91.19 89 TYR A CA 1
ATOM 685 C C . TYR A 1 89 ? 9.297 -1.941 -4.296 1.00 91.19 89 TYR A C 1
ATOM 687 O O . TYR A 1 89 ? 8.677 -2.853 -3.747 1.00 91.19 89 TYR A O 1
ATOM 695 N N . ILE A 1 90 ? 9.050 -1.597 -5.563 1.00 88.06 90 ILE A N 1
ATOM 696 C CA . ILE A 1 90 ? 7.984 -2.206 -6.378 1.00 88.06 90 ILE A CA 1
ATOM 697 C C . ILE A 1 90 ? 8.233 -3.699 -6.579 1.00 88.06 90 ILE A C 1
ATOM 699 O O . ILE A 1 90 ? 7.314 -4.512 -6.452 1.00 88.06 90 ILE A O 1
ATOM 703 N N . SER A 1 91 ? 9.480 -4.074 -6.868 1.00 88.94 91 SER A N 1
ATOM 704 C CA . SER A 1 91 ? 9.886 -5.470 -7.014 1.00 88.94 91 SER A CA 1
ATOM 705 C C . SER A 1 91 ? 9.639 -6.260 -5.724 1.00 88.94 91 SER A C 1
ATOM 707 O O . SER A 1 91 ? 9.048 -7.343 -5.763 1.00 88.94 91 SER A O 1
ATOM 709 N N . ALA A 1 92 ? 9.999 -5.694 -4.567 1.00 91.81 92 ALA A N 1
ATOM 710 C CA . ALA A 1 92 ? 9.755 -6.295 -3.260 1.00 91.81 92 ALA A CA 1
ATOM 711 C C . ALA A 1 92 ? 8.254 -6.443 -2.963 1.00 91.81 92 ALA A C 1
ATOM 713 O O . ALA A 1 92 ? 7.820 -7.520 -2.545 1.00 91.81 92 ALA A O 1
ATOM 714 N N . LEU A 1 93 ? 7.449 -5.413 -3.249 1.00 88.50 93 LEU A N 1
ATOM 715 C CA . LEU A 1 93 ? 5.994 -5.436 -3.088 1.00 88.50 93 LEU A CA 1
ATOM 716 C C . LEU A 1 93 ? 5.353 -6.537 -3.946 1.00 88.50 93 LEU A C 1
ATOM 718 O O . LEU A 1 93 ? 4.636 -7.396 -3.424 1.00 88.50 93 LEU A O 1
ATOM 722 N N . LYS A 1 94 ? 5.659 -6.565 -5.253 1.00 87.50 94 LYS A N 1
ATOM 723 C CA . LYS A 1 94 ? 5.174 -7.588 -6.197 1.00 87.50 94 LYS A CA 1
ATOM 724 C C . LYS A 1 94 ? 5.595 -8.990 -5.746 1.00 87.50 94 LYS A C 1
ATOM 726 O O . LYS A 1 94 ? 4.786 -9.921 -5.762 1.00 87.50 94 LYS A O 1
ATOM 731 N N . LYS A 1 95 ? 6.845 -9.151 -5.296 1.00 91.38 95 LYS A N 1
ATOM 732 C CA . LYS A 1 95 ? 7.370 -10.429 -4.798 1.00 91.38 95 LYS A CA 1
ATOM 733 C C . LYS A 1 95 ? 6.641 -10.892 -3.539 1.00 91.38 95 LYS A C 1
ATOM 735 O O . LYS A 1 95 ? 6.232 -12.051 -3.488 1.00 91.38 95 LYS A O 1
ATOM 740 N N . GLY A 1 96 ? 6.461 -10.015 -2.553 1.00 91.44 96 GLY A N 1
ATOM 741 C CA . GLY A 1 96 ? 5.740 -10.315 -1.316 1.00 91.44 96 GLY A CA 1
ATOM 742 C C . GLY A 1 96 ? 4.294 -10.722 -1.587 1.00 91.44 96 GLY A C 1
ATOM 743 O O . GLY A 1 96 ? 3.847 -11.771 -1.123 1.00 91.44 96 GLY A O 1
ATOM 744 N N . PHE A 1 97 ? 3.595 -9.963 -2.434 1.00 87.62 97 PHE A N 1
ATOM 745 C CA . PHE A 1 97 ? 2.236 -10.295 -2.859 1.00 87.62 97 PHE A CA 1
ATOM 746 C C . PHE A 1 97 ? 2.156 -11.665 -3.550 1.00 87.62 97 PHE A C 1
ATOM 748 O O . PHE A 1 97 ? 1.281 -12.473 -3.228 1.00 87.62 97 PHE A O 1
ATOM 755 N N . ALA A 1 98 ? 3.089 -11.966 -4.458 1.00 89.62 98 ALA A N 1
ATOM 756 C CA . ALA A 1 98 ? 3.142 -13.257 -5.139 1.00 89.62 98 ALA A CA 1
ATOM 757 C C . ALA A 1 98 ? 3.419 -14.424 -4.173 1.00 89.62 98 ALA A C 1
ATOM 759 O O . ALA A 1 98 ? 2.854 -15.503 -4.341 1.00 89.62 98 ALA A O 1
ATOM 760 N N . LEU A 1 99 ? 4.269 -14.225 -3.158 1.00 94.50 99 LEU A N 1
ATOM 761 C CA . LEU A 1 99 ? 4.543 -15.235 -2.131 1.00 94.50 99 LEU A CA 1
ATOM 762 C C . LEU A 1 99 ? 3.306 -15.525 -1.273 1.00 94.50 99 LEU A C 1
ATOM 764 O O . LEU A 1 99 ? 3.009 -16.688 -1.017 1.00 94.50 99 LEU A O 1
ATOM 768 N N . ILE A 1 100 ? 2.565 -14.494 -0.864 1.00 91.81 100 ILE A N 1
ATOM 769 C CA . ILE A 1 100 ? 1.334 -14.661 -0.075 1.00 91.81 100 ILE A CA 1
ATOM 770 C C . ILE A 1 100 ? 0.240 -15.318 -0.921 1.00 91.81 100 ILE A C 1
ATOM 772 O O . ILE A 1 100 ? -0.442 -16.222 -0.452 1.00 91.81 100 ILE A O 1
ATOM 776 N N . SER A 1 101 ? 0.104 -14.918 -2.187 1.00 86.69 101 SER A N 1
ATOM 777 C CA . SER A 1 101 ? -0.932 -15.446 -3.085 1.00 86.69 101 SER A CA 1
ATOM 778 C C . SER A 1 101 ? -0.738 -16.922 -3.443 1.00 86.69 101 SER A C 1
ATOM 780 O O . SER A 1 101 ? -1.715 -17.603 -3.725 1.00 86.69 101 SER A O 1
ATOM 782 N N . LYS A 1 102 ? 0.502 -17.427 -3.424 1.00 87.12 102 LYS A N 1
ATOM 783 C CA . LYS A 1 102 ? 0.806 -18.855 -3.626 1.00 87.12 102 LYS A CA 1
ATOM 784 C C . LYS A 1 102 ? 0.525 -19.725 -2.401 1.00 87.12 102 LYS A C 1
ATOM 786 O O . LYS A 1 102 ? 0.313 -20.918 -2.562 1.00 87.12 102 LYS A O 1
ATOM 791 N N . ASN A 1 103 ? 0.565 -19.139 -1.206 1.00 74.25 103 ASN A N 1
ATOM 792 C CA . ASN A 1 103 ? 0.341 -19.826 0.070 1.00 74.25 103 ASN A CA 1
ATOM 793 C C . ASN A 1 103 ? -1.088 -19.609 0.596 1.00 74.25 103 ASN A C 1
ATOM 795 O O . ASN A 1 103 ? -1.317 -19.668 1.804 1.00 74.25 103 ASN A O 1
ATOM 799 N N . LYS A 1 104 ? -2.009 -19.265 -0.304 1.00 55.69 104 LYS A N 1
ATOM 800 C CA . LYS A 1 104 ? -3.395 -18.939 0.005 1.00 55.69 104 LYS A CA 1
ATOM 801 C C . LYS A 1 104 ? -4.287 -20.167 -0.080 1.00 55.69 104 LYS A C 1
ATOM 803 O O . LYS A 1 104 ? -4.022 -21.010 -0.965 1.00 55.69 104 LYS A O 1
#

Radius of gyration: 18.18 Å; chains: 1; bounding box: 37×32×49 Å